Protein AF-A0A7V3HKH3-F1 (afdb_monomer)

Foldseek 3Di:
DPPLVVLLVVLLVVLVVLVVVCVVVVPPLSNLLSLLSNCCSVQELCLLALPPPVNLVVNPPCSVLSNVNNVVHDDPPVQCLQLLSVLVSSVCSVLVVLQVVLVVDPVGRVSVVLVPDPSNVSSSNSNSVSSVVVSVVVVVVVVVVVVVVVVVVVVVVVD

pLDDT: mean 86.34, std 11.04, range [56.5, 98.06]

Secondary structure (DSSP, 8-state):
---HHHHHHHHHHHHHHHHHHHHHTT-HHHHHHHHHHHHTTTS-GGGG-TT-HHHHHHTGGGHHHHHHHHHHSPTT-HHHHSHHHHHHHHHHHHHHHHHHHHTT-TT--HHHHHHH-HHHHHHHHHHHHHHHHHHHHHHHHHHHHHHHHHHHHHHHTT-

Radius of gyration: 18.91 Å; Cα contacts (8 Å, |Δi|>4): 166; chains: 1; bounding box: 49×28×70 Å

Structure (mmCIF, N/CA/C/O backbone):
data_AF-A0A7V3HKH3-F1
#
_entry.id   AF-A0A7V3HKH3-F1
#
loop_
_atom_site.group_PDB
_atom_site.id
_atom_site.type_symbol
_atom_site.label_atom_id
_atom_site.label_alt_id
_atom_site.label_comp_id
_atom_site.label_asym_id
_atom_site.label_entity_id
_atom_site.label_seq_id
_atom_site.pdbx_PDB_ins_code
_atom_site.Cartn_x
_atom_site.Cartn_y
_atom_site.Cartn_z
_atom_site.occupancy
_atom_site.B_iso_or_equiv
_atom_site.auth_seq_id
_atom_site.auth_comp_id
_atom_site.auth_asym_id
_atom_site.auth_atom_id
_atom_site.pdbx_PDB_model_num
ATOM 1 N N . MET A 1 1 ? -12.049 1.513 13.094 1.00 61.59 1 MET A N 1
ATOM 2 C CA . MET A 1 1 ? -10.979 2.110 12.299 1.00 61.59 1 MET A CA 1
ATOM 3 C C . MET A 1 1 ? -10.001 2.759 13.248 1.00 61.59 1 MET A C 1
ATOM 5 O O . MET A 1 1 ? -10.389 3.715 13.935 1.00 61.59 1 MET A O 1
ATOM 9 N N . PRO A 1 2 ? -8.795 2.176 13.403 1.00 63.81 2 PRO A N 1
ATOM 10 C CA . PRO A 1 2 ? -7.681 2.867 14.032 1.00 63.81 2 PRO A CA 1
ATOM 11 C C . PRO A 1 2 ? -7.459 4.191 13.298 1.00 63.81 2 PRO A C 1
ATOM 13 O O . PRO A 1 2 ? -7.842 4.345 12.140 1.00 63.81 2 PRO A O 1
ATOM 16 N N . SER A 1 3 ? -6.900 5.188 13.981 1.00 77.31 3 SER A N 1
ATOM 17 C CA . SER A 1 3 ? -6.585 6.440 13.294 1.00 77.31 3 SER A CA 1
ATOM 18 C C . SER A 1 3 ? -5.522 6.193 12.220 1.00 77.31 3 SER A C 1
ATOM 20 O O . SER A 1 3 ? -4.659 5.331 12.404 1.00 77.31 3 SER A O 1
ATOM 22 N N . GLN A 1 4 ? -5.538 6.992 11.147 1.00 76.19 4 GLN A N 1
ATOM 23 C CA . GLN A 1 4 ? -4.527 6.947 10.081 1.00 76.19 4 GLN A CA 1
ATOM 24 C C . GLN A 1 4 ? -3.101 6.941 10.654 1.00 76.19 4 GLN A C 1
ATOM 26 O O . GLN A 1 4 ? -2.265 6.138 10.268 1.00 76.19 4 GLN A O 1
ATOM 31 N N . LYS A 1 5 ? -2.852 7.743 11.697 1.00 83.62 5 LYS A N 1
ATOM 32 C CA . LYS A 1 5 ? -1.558 7.794 12.394 1.00 83.62 5 LYS A CA 1
ATOM 33 C C . LYS A 1 5 ? -1.122 6.451 12.990 1.00 83.62 5 LYS A C 1
ATOM 35 O O . LYS A 1 5 ? 0.055 6.116 12.928 1.00 83.62 5 LYS A O 1
ATOM 40 N N . VAL A 1 6 ? -2.044 5.700 13.602 1.00 85.62 6 VAL A N 1
ATOM 41 C CA . VAL A 1 6 ? -1.741 4.378 14.184 1.00 85.62 6 VAL A CA 1
ATOM 42 C C . VAL A 1 6 ? -1.467 3.370 13.077 1.00 85.62 6 VAL A C 1
ATOM 44 O O . VAL A 1 6 ? -0.532 2.579 13.184 1.00 85.62 6 VAL A O 1
ATOM 47 N N . HIS A 1 7 ? -2.253 3.430 12.006 1.00 85.06 7 HIS A N 1
ATOM 48 C CA . HIS A 1 7 ? -2.040 2.606 10.830 1.00 85.06 7 HIS A CA 1
ATOM 49 C C . HIS A 1 7 ? -0.663 2.858 10.202 1.00 85.06 7 HIS A C 1
ATOM 51 O O . HIS A 1 7 ? 0.126 1.921 10.063 1.00 85.06 7 HIS A O 1
ATOM 57 N N . ASP A 1 8 ? -0.331 4.114 9.913 1.00 89.00 8 ASP A N 1
ATOM 58 C CA . ASP A 1 8 ? 0.927 4.473 9.264 1.00 89.00 8 ASP A CA 1
ATOM 59 C C . ASP A 1 8 ? 2.126 4.112 10.139 1.00 89.00 8 ASP A C 1
ATOM 61 O O . ASP A 1 8 ? 3.094 3.521 9.661 1.00 89.00 8 ASP A O 1
ATOM 65 N N . ALA A 1 9 ? 2.035 4.373 11.448 1.00 92.81 9 ALA A N 1
ATOM 66 C CA . ALA A 1 9 ? 3.056 3.957 12.401 1.00 92.81 9 ALA A CA 1
ATOM 67 C C . ALA A 1 9 ? 3.250 2.433 12.400 1.00 92.81 9 ALA A C 1
ATOM 69 O O . ALA A 1 9 ? 4.388 1.965 12.416 1.00 92.81 9 ALA A O 1
ATOM 70 N N . SER A 1 10 ? 2.165 1.652 12.344 1.00 91.94 10 SER A N 1
ATOM 71 C CA . SER A 1 10 ? 2.251 0.189 12.294 1.00 91.94 10 SER A CA 1
ATOM 72 C C . SER A 1 10 ? 2.894 -0.318 10.997 1.00 91.94 10 SER A C 1
ATOM 74 O O . SER A 1 10 ? 3.743 -1.208 11.052 1.00 91.94 10 SER A O 1
ATOM 76 N N . CYS A 1 11 ? 2.578 0.301 9.853 1.00 92.88 11 CYS A N 1
ATOM 77 C CA . CYS A 1 11 ? 3.183 -0.017 8.560 1.00 92.88 11 CYS A CA 1
ATOM 78 C C . CYS A 1 11 ? 4.684 0.285 8.556 1.00 92.88 11 CYS A C 1
ATOM 80 O O . CYS A 1 11 ? 5.489 -0.565 8.176 1.00 92.88 11 CYS A O 1
ATOM 82 N N . LEU A 1 12 ? 5.075 1.474 9.027 1.00 96.19 12 LEU A N 1
ATOM 83 C CA . LEU A 1 12 ? 6.475 1.897 9.085 1.00 96.19 12 LEU A CA 1
ATOM 84 C C . LEU A 1 12 ? 7.287 1.075 10.089 1.00 96.19 12 LEU A C 1
ATOM 86 O O . LEU A 1 12 ? 8.432 0.726 9.805 1.00 96.19 12 LEU A O 1
ATOM 90 N N . LEU A 1 13 ? 6.703 0.714 11.234 1.00 96.88 13 LEU A N 1
ATOM 91 C CA . LEU A 1 13 ? 7.352 -0.161 12.209 1.00 96.88 13 LEU A CA 1
ATOM 92 C C . LEU A 1 13 ? 7.589 -1.559 11.622 1.00 96.88 13 LEU A C 1
ATOM 94 O O . LEU A 1 13 ? 8.705 -2.072 11.695 1.00 96.88 13 LEU A O 1
ATOM 98 N N . ALA A 1 14 ? 6.568 -2.157 10.999 1.00 95.88 14 ALA A N 1
ATOM 99 C CA . ALA A 1 14 ? 6.689 -3.459 10.345 1.00 95.88 14 ALA A CA 1
ATOM 100 C C . ALA A 1 14 ? 7.714 -3.431 9.198 1.00 95.88 14 ALA A C 1
ATOM 102 O O . ALA A 1 14 ? 8.545 -4.338 9.082 1.00 95.88 14 ALA A O 1
ATOM 103 N N . ALA A 1 15 ? 7.709 -2.361 8.396 1.00 97.06 15 ALA A N 1
ATOM 104 C CA . ALA A 1 15 ? 8.688 -2.133 7.340 1.00 97.06 15 ALA A CA 1
ATOM 105 C C . ALA A 1 15 ? 10.112 -2.036 7.904 1.00 97.06 15 ALA A C 1
ATOM 107 O O . ALA A 1 15 ? 11.012 -2.702 7.389 1.00 97.06 15 ALA A O 1
ATOM 108 N N . GLY A 1 16 ? 10.313 -1.262 8.975 1.00 97.31 16 GLY A N 1
ATOM 109 C CA . GLY A 1 16 ? 11.604 -1.091 9.641 1.00 97.31 16 GLY A CA 1
ATOM 110 C C . GLY A 1 16 ? 12.156 -2.407 10.184 1.00 97.31 16 GLY A C 1
ATOM 111 O O . GLY A 1 16 ? 13.282 -2.775 9.860 1.00 97.31 16 GLY A O 1
ATOM 112 N N . ILE A 1 17 ? 11.336 -3.171 10.916 1.00 97.56 17 ILE A N 1
ATOM 113 C CA . ILE A 1 17 ? 11.706 -4.505 11.421 1.00 97.56 17 ILE A CA 1
ATOM 114 C C . ILE A 1 17 ? 12.107 -5.424 10.259 1.00 97.56 17 ILE A C 1
ATOM 116 O O . ILE A 1 17 ? 13.162 -6.060 10.297 1.00 97.56 17 ILE A O 1
ATOM 120 N N . THR A 1 18 ? 11.302 -5.461 9.195 1.00 97.31 18 THR A N 1
ATOM 121 C CA . THR A 1 18 ? 11.560 -6.312 8.024 1.00 97.31 18 THR A CA 1
ATOM 122 C C . THR A 1 18 ? 12.847 -5.913 7.297 1.00 97.31 18 THR A C 1
ATOM 124 O O . THR A 1 18 ? 13.626 -6.785 6.906 1.00 97.31 18 THR A O 1
ATOM 127 N N . ALA A 1 19 ? 13.119 -4.612 7.161 1.00 97.12 19 ALA A N 1
ATOM 128 C CA . ALA A 1 19 ? 14.369 -4.108 6.596 1.00 97.12 19 ALA A CA 1
ATOM 129 C C . ALA A 1 19 ? 15.577 -4.501 7.455 1.00 97.12 19 ALA A C 1
ATOM 131 O O . ALA A 1 19 ? 16.572 -4.975 6.910 1.00 97.12 19 ALA A O 1
ATOM 132 N N . SER A 1 20 ? 15.492 -4.370 8.784 1.00 97.31 20 SER A N 1
ATOM 133 C CA . SER A 1 20 ? 16.570 -4.772 9.696 1.00 97.31 20 SER A CA 1
ATOM 134 C C . SER A 1 20 ? 16.895 -6.261 9.579 1.00 97.31 20 SER A C 1
ATOM 136 O O . SER A 1 20 ? 18.065 -6.624 9.471 1.00 97.31 20 SER A O 1
ATOM 138 N N . VAL A 1 21 ? 15.877 -7.126 9.513 1.00 96.44 21 VAL A N 1
ATOM 139 C CA . VAL A 1 21 ? 16.061 -8.564 9.242 1.00 96.44 21 VAL A CA 1
ATOM 140 C C . VAL A 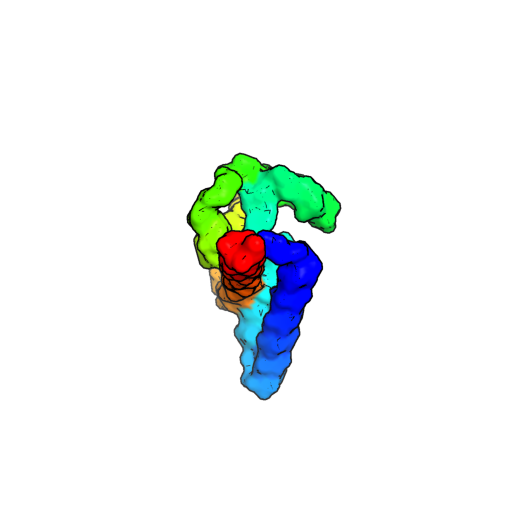1 21 ? 16.709 -8.775 7.866 1.00 96.44 21 VAL A C 1
ATOM 142 O O . VAL A 1 21 ? 17.635 -9.575 7.730 1.00 96.44 21 VAL A O 1
ATOM 145 N N . GLY A 1 22 ? 16.286 -8.018 6.849 1.00 95.56 22 GLY A N 1
ATOM 146 C CA . GLY A 1 22 ? 16.898 -8.008 5.517 1.00 95.56 22 GLY A CA 1
ATOM 147 C C . GLY A 1 22 ? 18.394 -7.700 5.526 1.00 95.56 22 GLY A C 1
ATOM 148 O O . GLY A 1 22 ? 19.153 -8.394 4.848 1.00 95.56 22 GLY A O 1
ATOM 149 N N . VAL A 1 23 ? 18.815 -6.716 6.324 1.00 96.00 23 VAL A N 1
ATOM 150 C CA . VAL A 1 23 ? 20.227 -6.356 6.522 1.00 96.00 23 VAL A CA 1
ATOM 151 C C . VAL A 1 23 ? 20.978 -7.479 7.239 1.00 96.00 23 VAL A C 1
ATOM 153 O O . VAL A 1 23 ? 21.992 -7.941 6.722 1.00 96.00 23 VAL A O 1
ATOM 156 N N . ILE A 1 24 ? 20.465 -7.956 8.380 1.00 96.94 24 ILE A N 1
ATOM 157 C CA . ILE A 1 24 ? 21.124 -8.976 9.219 1.00 96.94 24 ILE A CA 1
ATOM 158 C C . ILE A 1 24 ? 21.403 -10.262 8.430 1.00 96.94 24 ILE A C 1
ATOM 160 O O . ILE A 1 24 ? 22.479 -10.841 8.545 1.00 96.94 24 ILE A O 1
ATOM 164 N N . PHE A 1 25 ? 20.446 -10.703 7.610 1.00 95.88 25 PHE A N 1
ATOM 165 C CA . PHE A 1 25 ? 20.548 -11.960 6.861 1.00 95.88 25 PHE A CA 1
ATOM 166 C C . PHE A 1 25 ? 20.940 -11.782 5.387 1.00 95.88 25 PHE A C 1
ATOM 168 O O . PHE A 1 25 ? 20.907 -12.755 4.627 1.00 95.88 25 PHE A O 1
ATOM 175 N N . TRP A 1 26 ? 21.272 -10.556 4.968 1.00 93.19 26 TRP A N 1
ATOM 176 C CA . TRP A 1 26 ? 21.614 -10.196 3.589 1.00 93.19 26 TRP A CA 1
ATOM 177 C C . TRP A 1 26 ? 20.599 -10.716 2.549 1.00 93.19 26 TRP A C 1
ATOM 179 O O . TRP A 1 26 ? 20.936 -11.346 1.541 1.00 93.19 26 TRP A O 1
ATOM 189 N N . LYS A 1 27 ? 19.304 -10.493 2.808 1.00 94.44 27 LYS A N 1
ATOM 190 C CA . LYS A 1 27 ? 18.203 -10.978 1.959 1.00 94.44 27 LYS A CA 1
ATOM 191 C C . LYS A 1 27 ? 17.575 -9.837 1.167 1.00 94.44 27 LYS A C 1
ATOM 193 O O . LYS A 1 27 ? 16.623 -9.208 1.617 1.00 94.44 27 LYS A O 1
ATOM 198 N N . LEU A 1 28 ? 18.042 -9.654 -0.072 1.00 90.81 28 LEU A N 1
ATOM 199 C CA . LEU A 1 28 ? 17.507 -8.665 -1.021 1.00 90.81 28 LEU A CA 1
ATOM 200 C C . LEU A 1 28 ? 15.963 -8.636 -1.135 1.00 90.81 28 LEU A C 1
ATOM 202 O O . LEU A 1 28 ? 15.402 -7.542 -1.135 1.00 90.81 28 LEU A O 1
ATOM 206 N N . PRO A 1 29 ? 15.243 -9.779 -1.180 1.00 96.50 29 PRO A N 1
ATOM 207 C CA . PRO A 1 29 ? 13.779 -9.772 -1.229 1.00 96.50 29 PRO A CA 1
ATOM 208 C C . PRO A 1 29 ? 13.101 -9.066 -0.049 1.00 96.50 29 PRO A C 1
ATOM 210 O O . PRO A 1 29 ? 12.041 -8.475 -0.235 1.00 96.50 29 PRO A O 1
ATOM 213 N N . LEU A 1 30 ? 13.704 -9.079 1.147 1.00 96.38 30 LEU A N 1
ATOM 214 C CA . LEU A 1 30 ? 13.112 -8.456 2.335 1.00 96.38 30 LEU A CA 1
ATOM 215 C C . LEU A 1 30 ? 13.093 -6.927 2.248 1.0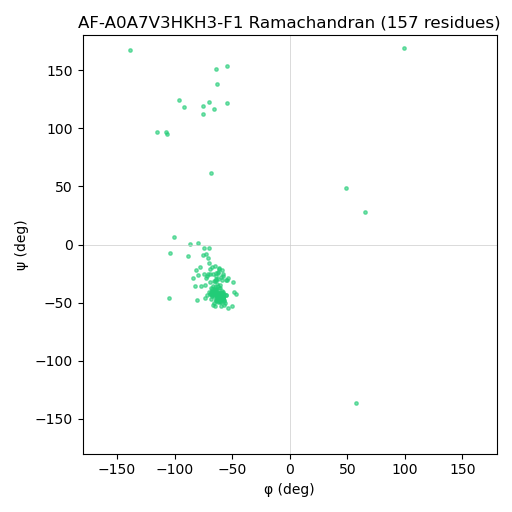0 96.38 30 LEU A C 1
ATOM 217 O O . LEU A 1 30 ? 12.196 -6.310 2.813 1.00 96.38 30 LEU A O 1
ATOM 221 N N . PHE A 1 31 ? 13.993 -6.309 1.480 1.00 96.44 31 PHE A N 1
ATOM 222 C CA . PHE A 1 31 ? 13.904 -4.873 1.198 1.00 96.44 31 PHE A CA 1
ATOM 223 C C . PHE A 1 31 ? 12.707 -4.541 0.308 1.00 96.44 31 PHE A C 1
ATOM 225 O O . PHE A 1 31 ? 12.046 -3.534 0.532 1.00 96.44 31 PHE A O 1
ATOM 232 N N . ALA A 1 32 ? 12.383 -5.402 -0.662 1.00 97.06 32 ALA A N 1
ATOM 233 C CA . ALA A 1 32 ? 11.187 -5.226 -1.479 1.00 97.06 32 ALA A CA 1
ATOM 234 C C . ALA A 1 32 ? 9.911 -5.406 -0.640 1.00 97.06 32 ALA A C 1
ATOM 236 O O . ALA A 1 32 ? 9.014 -4.575 -0.735 1.00 97.06 32 ALA A O 1
ATOM 237 N N . VAL A 1 33 ? 9.861 -6.416 0.240 1.00 98.06 33 VAL A N 1
ATOM 238 C CA . VAL A 1 33 ? 8.753 -6.594 1.202 1.00 98.06 33 VAL A CA 1
ATOM 239 C C . VAL A 1 33 ? 8.623 -5.377 2.124 1.00 98.06 33 VAL A C 1
ATOM 241 O O . VAL A 1 33 ? 7.532 -4.838 2.273 1.00 98.06 33 VAL A O 1
ATOM 244 N N . SER A 1 34 ? 9.728 -4.897 2.696 1.00 97.88 34 SER A N 1
ATOM 245 C CA . SER A 1 34 ? 9.751 -3.695 3.538 1.00 97.88 34 SER A CA 1
ATOM 246 C C . SER A 1 34 ? 9.251 -2.455 2.786 1.00 97.88 34 SER A C 1
ATOM 248 O O . SER A 1 34 ? 8.395 -1.731 3.293 1.00 97.88 34 SER A O 1
ATOM 250 N N . GLY A 1 35 ? 9.700 -2.254 1.543 1.00 97.31 35 GLY A N 1
ATOM 251 C CA . GLY A 1 35 ? 9.205 -1.185 0.676 1.00 97.31 35 GLY A CA 1
ATOM 252 C C . GLY A 1 35 ? 7.701 -1.295 0.425 1.00 97.31 35 GLY A C 1
ATOM 253 O O . GLY A 1 35 ? 6.990 -0.304 0.534 1.00 97.31 35 GLY A O 1
ATOM 254 N N . GLY A 1 36 ? 7.200 -2.506 0.176 1.00 96.81 36 GLY A N 1
ATOM 255 C CA . GLY A 1 36 ? 5.770 -2.789 0.069 1.00 96.81 36 GLY A CA 1
ATOM 256 C C . GLY A 1 36 ? 4.974 -2.406 1.317 1.00 96.81 36 GLY A C 1
ATOM 257 O O . GLY A 1 36 ? 3.945 -1.747 1.211 1.00 96.81 36 GLY A O 1
ATOM 258 N N . MET A 1 37 ? 5.475 -2.762 2.503 1.00 97.31 37 MET A N 1
ATOM 259 C CA . MET A 1 37 ? 4.849 -2.390 3.777 1.00 97.31 37 MET A CA 1
ATOM 260 C C . MET A 1 37 ? 4.827 -0.872 3.979 1.00 97.31 37 MET A C 1
ATOM 262 O O . MET A 1 37 ? 3.807 -0.319 4.376 1.00 97.31 37 MET A O 1
ATOM 266 N N . ALA A 1 38 ? 5.928 -0.182 3.666 1.00 96.38 38 ALA A N 1
ATOM 267 C CA . ALA A 1 38 ? 6.007 1.275 3.753 1.00 96.38 38 ALA A CA 1
ATOM 268 C C . ALA A 1 38 ? 5.043 1.960 2.767 1.00 96.38 38 ALA A C 1
ATOM 270 O O . ALA A 1 38 ? 4.382 2.937 3.124 1.00 96.38 38 ALA A O 1
ATOM 271 N N . MET A 1 39 ? 4.893 1.407 1.558 1.00 93.75 39 MET A N 1
ATOM 272 C CA . MET A 1 39 ? 3.894 1.854 0.579 1.00 93.75 39 MET A CA 1
ATOM 273 C C . MET A 1 39 ? 2.455 1.698 1.083 1.00 93.75 39 MET A C 1
ATOM 275 O O . MET A 1 39 ? 1.579 2.408 0.592 1.00 93.75 39 MET A O 1
ATOM 279 N N . GLY A 1 40 ? 2.219 0.855 2.092 1.00 91.44 40 GLY A N 1
ATOM 280 C CA . GLY A 1 40 ? 0.945 0.761 2.805 1.00 91.44 40 GLY A CA 1
ATOM 281 C C . GLY A 1 40 ? 0.509 2.072 3.460 1.00 91.44 40 GLY A C 1
ATOM 282 O O . GLY A 1 40 ? -0.676 2.286 3.629 1.00 91.44 40 GLY A O 1
ATOM 283 N N . THR A 1 41 ? 1.414 3.012 3.746 1.00 89.06 41 THR A N 1
ATOM 284 C CA . THR A 1 41 ? 1.026 4.362 4.217 1.00 89.06 41 THR A CA 1
ATOM 285 C C . THR A 1 41 ? 0.334 5.201 3.138 1.00 89.06 41 THR A C 1
ATOM 287 O O . THR A 1 41 ? -0.378 6.153 3.441 1.00 89.06 41 THR A O 1
ATOM 290 N N . LEU A 1 42 ? 0.537 4.850 1.864 1.00 87.06 42 LEU A N 1
ATOM 291 C CA . LEU A 1 42 ? -0.042 5.545 0.718 1.00 87.06 42 LEU A CA 1
ATOM 292 C C . LEU A 1 42 ? -1.187 4.755 0.099 1.00 87.06 42 LEU A C 1
ATOM 294 O O . LEU A 1 42 ? -2.218 5.342 -0.200 1.00 87.06 42 LEU A O 1
ATOM 298 N N . ILE A 1 43 ? -1.009 3.448 -0.105 1.00 87.88 43 ILE A N 1
ATOM 299 C CA . IL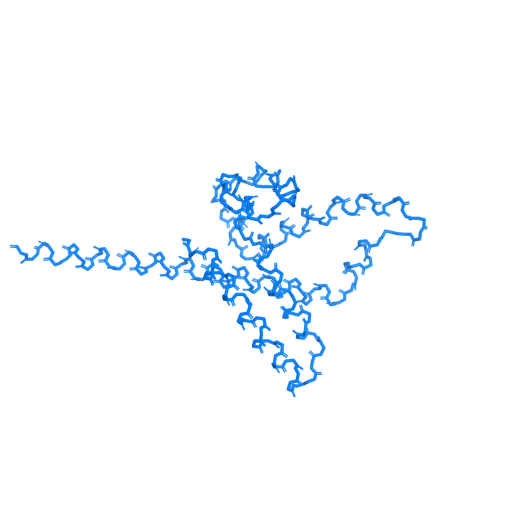E A 1 43 ? -1.978 2.557 -0.748 1.00 87.88 43 ILE A CA 1
ATOM 300 C C . ILE A 1 43 ? -2.580 1.667 0.340 1.00 87.88 43 ILE A C 1
ATOM 302 O O . ILE A 1 43 ? -1.986 0.660 0.706 1.00 87.88 43 ILE A O 1
ATOM 306 N N . HIS A 1 44 ? -3.752 2.031 0.855 1.00 84.31 44 HIS A N 1
ATOM 307 C CA . HIS A 1 44 ? -4.381 1.343 1.988 1.00 84.31 44 HIS A CA 1
ATOM 308 C C . HIS A 1 44 ? -5.891 1.171 1.792 1.00 84.31 44 HIS A C 1
ATOM 310 O O . HIS A 1 44 ? -6.469 1.789 0.889 1.00 84.31 44 HIS A O 1
ATOM 316 N N . PRO A 1 45 ? -6.560 0.343 2.619 1.00 79.56 45 PRO A N 1
ATOM 317 C CA . PRO A 1 45 ? -7.967 -0.003 2.438 1.00 79.56 45 PRO A CA 1
ATOM 318 C C . PRO A 1 45 ? -8.927 1.185 2.510 1.00 79.56 45 PRO A C 1
ATOM 320 O O . PRO A 1 45 ? -10.015 1.117 1.947 1.00 79.56 45 PRO A O 1
ATOM 323 N N . ASP A 1 46 ? -8.534 2.301 3.127 1.00 77.19 46 ASP A N 1
ATOM 324 C CA . ASP A 1 46 ? -9.406 3.478 3.206 1.00 77.19 46 ASP A CA 1
ATOM 325 C C . ASP A 1 46 ? -9.586 4.192 1.853 1.00 77.19 46 ASP A C 1
ATOM 327 O O . ASP A 1 46 ? -10.502 5.001 1.707 1.00 77.19 46 ASP A O 1
ATOM 331 N N . TRP A 1 47 ? -8.782 3.856 0.833 1.00 74.25 47 TRP A N 1
ATOM 332 C CA . TRP A 1 47 ? -9.046 4.252 -0.559 1.00 74.25 47 TRP A CA 1
ATOM 333 C C . TRP A 1 47 ? -10.379 3.718 -1.080 1.00 74.25 47 TRP A C 1
ATOM 335 O O . TRP A 1 47 ? -10.991 4.339 -1.949 1.00 74.25 47 TRP A O 1
ATOM 345 N N . ASP A 1 48 ? -10.838 2.584 -0.548 1.00 73.25 48 ASP A N 1
ATOM 346 C CA . ASP A 1 48 ? -12.097 1.952 -0.938 1.00 73.25 48 ASP A CA 1
ATOM 347 C C . ASP A 1 48 ? -13.318 2.770 -0.460 1.00 73.25 48 ASP A C 1
ATOM 349 O O . ASP A 1 48 ? -14.461 2.401 -0.726 1.00 73.25 48 ASP A O 1
ATOM 353 N N . TYR A 1 49 ? -13.107 3.877 0.266 1.00 72.31 49 TYR A N 1
ATOM 354 C CA . TYR A 1 49 ? -14.166 4.723 0.800 1.00 72.31 49 TYR A CA 1
ATOM 355 C C . TYR A 1 49 ? -14.144 6.132 0.187 1.00 72.31 49 TYR A C 1
ATOM 357 O O . TYR A 1 49 ? -13.453 7.030 0.663 1.00 72.31 49 TYR A O 1
ATOM 365 N N . ALA A 1 50 ? -14.971 6.372 -0.841 1.00 60.38 50 ALA A N 1
ATOM 366 C CA . ALA A 1 50 ? -15.092 7.693 -1.483 1.00 60.38 50 ALA A CA 1
ATOM 367 C C . ALA A 1 50 ? -15.491 8.837 -0.534 1.00 60.38 50 ALA A C 1
ATOM 369 O O . ALA A 1 50 ? -15.165 10.000 -0.790 1.00 60.38 50 ALA A O 1
ATOM 370 N N . GLU A 1 51 ? -16.205 8.533 0.551 1.00 60.59 51 GLU A N 1
ATOM 371 C CA . GLU A 1 51 ? -16.640 9.523 1.539 1.00 60.59 51 GLU A CA 1
ATOM 372 C C . GLU A 1 51 ? -15.589 9.797 2.627 1.00 60.59 51 GLU A C 1
ATOM 374 O O . GLU A 1 51 ? -15.816 10.656 3.485 1.00 60.59 51 GLU A O 1
ATOM 379 N N . ALA A 1 52 ? -14.419 9.143 2.573 1.00 62.69 52 ALA A N 1
ATOM 380 C CA . ALA A 1 52 ? -13.263 9.404 3.431 1.00 62.69 52 ALA A CA 1
ATOM 381 C C . ALA A 1 52 ? -12.635 10.776 3.118 1.00 62.69 52 ALA A C 1
ATOM 383 O O . ALA A 1 52 ? -11.478 10.875 2.709 1.00 62.69 52 ALA A O 1
ATOM 384 N N . ARG A 1 53 ? -13.387 11.870 3.296 1.00 57.84 53 ARG A N 1
ATOM 385 C CA . ARG A 1 53 ? -12.928 13.236 2.989 1.00 57.84 53 ARG A CA 1
ATOM 386 C C . ARG A 1 53 ? -11.617 13.582 3.698 1.00 57.84 53 ARG A C 1
ATOM 388 O O . ARG A 1 53 ? -10.847 14.351 3.142 1.00 57.84 53 ARG A O 1
ATOM 395 N N . GLY A 1 54 ? -11.368 13.007 4.880 1.00 62.25 54 GLY A N 1
ATOM 396 C CA . GLY A 1 54 ? -10.100 13.141 5.605 1.00 62.25 54 GLY A CA 1
ATOM 397 C C . GLY A 1 54 ? -8.924 12.498 4.863 1.00 62.25 54 GLY A C 1
ATOM 398 O O . GLY A 1 54 ? -7.961 13.185 4.551 1.00 62.25 54 GLY A O 1
ATOM 399 N N . VAL A 1 55 ? -9.051 11.224 4.479 1.00 64.81 55 VAL A N 1
ATOM 400 C CA . VAL A 1 55 ? -8.008 10.472 3.751 1.00 64.81 55 VAL A CA 1
ATOM 401 C C . VAL A 1 55 ? -7.717 11.112 2.391 1.00 64.81 55 VAL A C 1
ATOM 403 O O . VAL A 1 55 ? -6.569 11.368 2.041 1.00 64.81 55 VAL A O 1
ATOM 406 N N . LEU A 1 56 ? -8.760 11.472 1.636 1.00 68.38 56 LEU A N 1
ATOM 407 C CA . LEU A 1 56 ? -8.592 12.146 0.345 1.00 68.38 56 LEU A CA 1
ATOM 408 C C . LEU A 1 56 ? -7.995 13.558 0.476 1.00 68.38 56 LEU A C 1
ATOM 410 O O . LEU A 1 56 ? -7.406 14.050 -0.484 1.00 68.38 56 LEU A O 1
ATOM 414 N N . ALA A 1 57 ? -8.150 14.240 1.615 1.00 69.31 57 ALA A N 1
ATOM 415 C CA . ALA A 1 57 ? -7.554 15.559 1.822 1.00 69.31 57 ALA A CA 1
ATOM 416 C C . ALA A 1 57 ? -6.036 15.481 2.047 1.00 69.31 57 ALA A C 1
ATOM 418 O O . ALA A 1 57 ? -5.313 16.350 1.559 1.00 69.31 57 ALA A O 1
ATOM 419 N N . GLU A 1 58 ? -5.559 14.431 2.717 1.00 74.25 58 GLU A N 1
ATOM 420 C CA . GLU A 1 58 ? -4.140 14.222 3.039 1.00 74.25 58 GLU A CA 1
ATOM 421 C C . GLU A 1 58 ? -3.306 13.790 1.818 1.00 74.25 58 GLU A C 1
ATOM 423 O O . GLU A 1 58 ? -2.121 14.104 1.734 1.00 74.25 58 GLU A O 1
ATOM 428 N N . LEU A 1 59 ? -3.930 13.171 0.808 1.00 73.31 59 LEU A N 1
ATOM 429 C CA . LEU A 1 59 ? -3.266 12.716 -0.426 1.00 73.31 59 LEU A CA 1
ATOM 430 C C . LEU A 1 59 ? -2.893 13.841 -1.416 1.00 73.31 59 LEU A C 1
ATOM 432 O O . LEU A 1 59 ? -2.320 13.575 -2.477 1.00 73.31 59 LEU A O 1
ATOM 436 N N . GLY A 1 60 ? -3.236 15.103 -1.135 1.00 80.25 60 GLY A N 1
ATOM 437 C CA . GLY A 1 60 ? -2.925 16.218 -2.036 1.00 80.25 60 GLY A CA 1
ATOM 438 C C . GLY A 1 60 ? -3.515 16.011 -3.447 1.00 80.25 60 GLY A C 1
ATOM 439 O O . GLY A 1 60 ? -4.673 15.609 -3.567 1.00 80.25 60 GLY A O 1
ATOM 440 N N . PRO A 1 61 ? -2.777 16.277 -4.542 1.00 82.25 61 PRO A N 1
ATOM 441 C CA . PRO A 1 61 ? -3.264 16.056 -5.910 1.00 82.25 61 PRO A CA 1
ATOM 442 C C . PRO A 1 61 ? -3.553 14.587 -6.263 1.00 82.25 61 PRO A C 1
ATOM 444 O O . PRO A 1 61 ? -4.388 14.323 -7.130 1.00 82.25 61 PRO A O 1
ATOM 447 N N . ILE A 1 62 ? -2.920 13.622 -5.582 1.00 78.56 62 ILE A N 1
ATOM 448 C CA . ILE A 1 62 ? -3.090 12.179 -5.850 1.00 78.56 62 ILE A CA 1
ATOM 449 C C . ILE A 1 62 ? -4.540 11.742 -5.604 1.00 78.56 62 ILE A C 1
ATOM 451 O O . ILE A 1 62 ? -5.038 10.820 -6.252 1.00 78.56 62 ILE A O 1
ATOM 455 N N . LYS A 1 63 ? -5.277 12.470 -4.757 1.00 81.00 63 LYS A N 1
ATOM 456 C CA . LYS A 1 63 ? -6.695 12.219 -4.478 1.00 81.00 63 LYS A CA 1
ATOM 457 C C . LYS A 1 63 ? -7.574 12.160 -5.727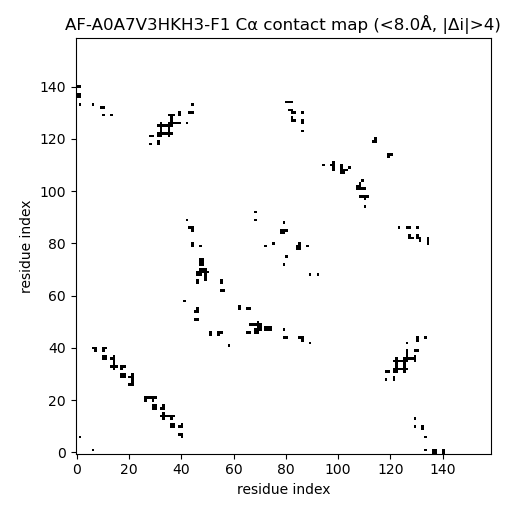 1.00 81.00 63 LYS A C 1
ATOM 459 O O . LYS A 1 63 ? -8.585 11.470 -5.706 1.00 81.00 63 LYS A O 1
ATOM 464 N N . TYR A 1 64 ? -7.224 12.861 -6.809 1.00 82.75 64 TYR A N 1
ATOM 465 C CA . TYR A 1 64 ? -8.011 12.827 -8.048 1.00 82.75 64 TYR A CA 1
ATOM 466 C C . TYR A 1 64 ? -7.870 11.502 -8.795 1.00 82.75 64 TYR A C 1
ATOM 468 O O . TYR A 1 64 ? -8.806 11.095 -9.475 1.00 82.75 64 TYR A O 1
ATOM 476 N N . LEU A 1 65 ? -6.740 10.812 -8.625 1.00 80.25 65 LEU A N 1
ATOM 477 C CA . LEU A 1 65 ? -6.563 9.453 -9.122 1.00 80.25 65 LEU A CA 1
ATOM 478 C C . LEU A 1 65 ? -7.278 8.447 -8.226 1.00 80.25 65 LEU A C 1
ATOM 480 O O . LEU A 1 65 ? -7.838 7.492 -8.735 1.00 80.25 65 LEU A O 1
ATOM 484 N N . VAL A 1 66 ? -7.308 8.660 -6.911 1.00 81.62 66 VAL A N 1
ATOM 485 C CA . VAL A 1 66 ? -7.889 7.702 -5.951 1.00 81.62 66 VAL A CA 1
ATOM 486 C C . VAL A 1 66 ? -9.411 7.818 -5.842 1.00 81.62 66 VAL A C 1
ATOM 488 O O . VAL A 1 66 ? -10.108 6.818 -5.702 1.00 81.62 66 VAL A O 1
ATOM 491 N N . LYS A 1 67 ? -9.966 9.028 -5.940 1.00 83.00 67 LYS A N 1
ATOM 492 C CA . LYS A 1 67 ? -11.402 9.276 -5.750 1.00 83.00 67 LYS A CA 1
ATOM 493 C C . LYS A 1 67 ? -12.309 8.431 -6.664 1.00 83.00 67 LYS A C 1
ATOM 495 O O . LYS A 1 67 ? -13.301 7.923 -6.147 1.00 83.00 67 LYS A O 1
ATOM 500 N N . PRO A 1 68 ? -12.028 8.248 -7.971 1.00 85.38 68 PRO A N 1
ATOM 501 C CA . PRO A 1 68 ? -12.857 7.393 -8.819 1.00 85.38 68 PRO A CA 1
ATOM 502 C C . PRO A 1 68 ? -12.875 5.938 -8.345 1.00 85.38 68 PRO A C 1
ATOM 504 O O . PRO A 1 68 ? -13.929 5.316 -8.359 1.00 85.38 68 PRO A O 1
ATOM 507 N N . TYR A 1 69 ? -11.752 5.415 -7.851 1.00 83.25 69 TYR A N 1
ATOM 508 C CA . TYR A 1 69 ? -11.683 4.059 -7.306 1.00 83.25 69 TYR A CA 1
ATOM 509 C C . TYR A 1 69 ? -12.629 3.858 -6.117 1.00 83.25 69 TYR A C 1
ATOM 511 O O . TYR A 1 69 ? -13.448 2.942 -6.140 1.00 83.25 69 TYR A O 1
ATOM 519 N N . GLY A 1 70 ? -12.605 4.764 -5.136 1.00 79.12 70 GLY A N 1
ATOM 520 C CA . GLY A 1 70 ? -13.515 4.697 -3.987 1.00 79.12 70 GLY A CA 1
ATOM 521 C C . GLY A 1 70 ? -14.997 4.887 -4.343 1.00 79.12 70 GLY A C 1
ATOM 522 O O . GLY A 1 70 ? -15.857 4.554 -3.535 1.00 79.12 70 GLY A O 1
ATOM 523 N N . LEU A 1 71 ? -15.313 5.447 -5.522 1.00 81.38 71 LEU A N 1
ATOM 524 C CA . LEU A 1 71 ? -16.688 5.555 -6.038 1.00 81.38 71 LEU A CA 1
ATOM 525 C C . LEU A 1 71 ? -17.142 4.271 -6.748 1.00 81.38 71 LEU A C 1
ATOM 527 O O . LEU A 1 71 ? -18.336 3.989 -6.789 1.00 81.38 71 LEU A O 1
ATOM 531 N N . LEU A 1 72 ? -16.202 3.518 -7.326 1.00 79.56 72 LEU A N 1
ATOM 532 C CA . LEU A 1 72 ? -16.469 2.260 -8.026 1.00 79.56 72 LEU A CA 1
ATOM 533 C C . LEU A 1 72 ? -16.641 1.080 -7.062 1.00 79.56 72 LEU A C 1
ATOM 535 O O . LEU A 1 72 ? -17.320 0.112 -7.404 1.00 79.56 72 LEU A O 1
ATOM 539 N N . ILE A 1 73 ? -16.040 1.145 -5.871 1.00 72.50 73 ILE A N 1
ATOM 540 C CA . ILE A 1 73 ? -16.134 0.087 -4.861 1.00 72.50 73 ILE A CA 1
ATOM 541 C C . ILE A 1 73 ? -17.237 0.411 -3.840 1.00 72.50 73 ILE A C 1
ATOM 543 O O . ILE A 1 73 ? -17.193 1.462 -3.204 1.00 72.50 73 ILE A O 1
ATOM 547 N N . PRO A 1 74 ? -18.226 -0.484 -3.633 1.00 63.16 74 PRO A N 1
ATOM 548 C CA . PRO A 1 74 ? -19.280 -0.266 -2.648 1.00 63.16 74 PRO A CA 1
ATOM 549 C C . PRO A 1 74 ? -18.730 -0.192 -1.221 1.00 63.16 74 PRO A C 1
ATOM 551 O O . PRO A 1 74 ? -17.919 -1.026 -0.807 1.00 63.16 74 PRO A O 1
ATOM 554 N N . HIS A 1 75 ? -19.245 0.754 -0.431 1.00 59.41 75 HIS A N 1
ATOM 555 C CA . HIS A 1 75 ? -18.889 0.901 0.978 1.00 59.41 75 HIS A CA 1
ATOM 556 C C . HIS A 1 75 ? -19.112 -0.417 1.741 1.00 59.41 75 HIS A C 1
ATOM 558 O O . HIS A 1 75 ? -20.228 -0.931 1.798 1.00 59.41 75 HIS A O 1
ATOM 564 N N . ARG A 1 76 ? -18.044 -0.942 2.360 1.00 57.50 76 ARG A N 1
ATOM 565 C CA . ARG A 1 76 ? -18.041 -2.175 3.175 1.00 57.50 76 ARG A CA 1
ATOM 566 C C . ARG A 1 76 ? -18.343 -3.463 2.412 1.00 57.50 76 ARG A C 1
ATOM 568 O O . ARG A 1 76 ? -18.826 -4.427 3.013 1.00 57.50 76 ARG A O 1
ATOM 575 N N . HIS A 1 77 ? -18.034 -3.531 1.119 1.00 63.53 77 HIS A N 1
ATOM 576 C CA . HIS A 1 77 ? -18.007 -4.833 0.470 1.00 63.53 77 HIS A CA 1
ATOM 577 C C . HIS A 1 77 ? -16.872 -5.668 1.083 1.00 63.53 77 HIS A C 1
ATOM 579 O O . HIS A 1 77 ? -15.699 -5.319 0.987 1.00 63.53 77 HIS A O 1
ATOM 585 N N . TRP A 1 78 ? -17.220 -6.778 1.732 1.00 64.06 78 TRP A N 1
ATOM 586 C CA . TRP A 1 78 ? -16.282 -7.678 2.416 1.00 64.06 78 TRP A CA 1
ATOM 587 C C . TRP A 1 78 ? -15.079 -8.071 1.543 1.00 64.06 78 TRP A C 1
ATOM 589 O O . TRP A 1 78 ? -13.973 -8.219 2.049 1.00 64.06 78 TRP A O 1
ATOM 599 N N . LEU A 1 79 ? -15.282 -8.161 0.225 1.00 59.97 79 LEU A N 1
ATOM 600 C CA . LEU A 1 79 ? -14.248 -8.489 -0.756 1.00 59.97 79 LEU A CA 1
ATOM 601 C C . LEU A 1 79 ? -13.142 -7.422 -0.876 1.00 59.97 79 LEU A C 1
ATOM 603 O O . LEU A 1 79 ? -12.005 -7.784 -1.146 1.00 59.97 79 LEU A O 1
ATOM 607 N N . SER A 1 80 ? -13.441 -6.134 -0.665 1.00 56.50 80 SER A N 1
ATOM 608 C CA . SER A 1 80 ? -12.430 -5.060 -0.717 1.00 56.50 80 SER A CA 1
ATOM 609 C C . SER A 1 80 ? -11.637 -4.947 0.594 1.00 56.50 80 SER A C 1
ATOM 611 O O . SER A 1 80 ? -10.495 -4.493 0.614 1.00 56.50 80 SER A O 1
ATOM 613 N N . HIS A 1 81 ? -12.218 -5.451 1.687 1.00 64.25 81 HIS A N 1
ATOM 614 C CA . HIS A 1 81 ? -11.603 -5.487 3.012 1.00 64.25 81 HIS A CA 1
ATOM 615 C C . HIS A 1 81 ? -10.764 -6.746 3.278 1.00 64.25 81 HIS A C 1
ATOM 617 O O . HIS A 1 81 ? -10.041 -6.797 4.271 1.00 64.25 81 HIS A O 1
ATOM 623 N N . LEU A 1 82 ? -10.835 -7.758 2.406 1.00 77.69 82 LEU A N 1
ATOM 624 C CA . LEU A 1 82 ? -9.915 -8.891 2.457 1.00 77.69 82 LEU A CA 1
ATOM 625 C C . LEU A 1 82 ? -8.521 -8.408 2.039 1.00 77.69 82 LEU A C 1
ATOM 627 O O . LEU A 1 82 ? -8.398 -7.931 0.910 1.00 77.69 82 LEU A O 1
ATOM 631 N N . PRO A 1 83 ? -7.476 -8.568 2.876 1.00 76.00 83 PRO A N 1
ATOM 632 C CA . PRO A 1 83 ? -6.173 -7.955 2.638 1.00 76.00 83 PRO A CA 1
ATOM 633 C C . PRO A 1 83 ? -5.647 -8.210 1.229 1.00 76.00 83 PRO A C 1
ATOM 635 O O . PRO A 1 83 ? -5.425 -7.272 0.484 1.00 76.00 83 PRO A O 1
ATOM 638 N N . VAL A 1 84 ? -5.590 -9.471 0.798 1.00 85.44 84 VAL A N 1
ATOM 639 C CA . VAL A 1 84 ? -5.050 -9.825 -0.523 1.00 85.44 84 VAL A CA 1
ATOM 640 C C . VAL A 1 84 ? -5.943 -9.339 -1.669 1.00 85.44 84 VAL A C 1
ATOM 642 O O . VAL A 1 84 ? -5.443 -8.759 -2.626 1.00 85.44 84 VAL A O 1
ATOM 645 N N . VAL A 1 85 ? -7.260 -9.556 -1.596 1.00 86.00 85 VAL A N 1
ATOM 646 C CA . VAL A 1 85 ? -8.181 -9.212 -2.699 1.00 86.00 85 VAL A CA 1
ATOM 647 C C . VAL A 1 85 ? -8.285 -7.692 -2.861 1.00 8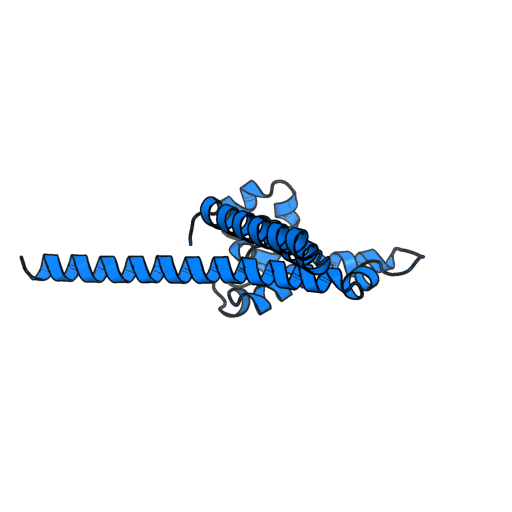6.00 85 VAL A C 1
ATOM 649 O O . VAL A 1 85 ? -8.206 -7.185 -3.979 1.00 86.00 85 VAL A O 1
ATOM 652 N N . GLY A 1 86 ? -8.381 -6.961 -1.750 1.00 85.12 86 GLY A N 1
ATOM 653 C CA . GLY A 1 86 ? -8.333 -5.504 -1.730 1.00 85.12 86 GLY A CA 1
ATOM 654 C C . GLY A 1 86 ? -7.015 -4.968 -2.289 1.00 85.12 86 GLY A C 1
ATOM 655 O O . GLY A 1 86 ? -7.043 -4.087 -3.151 1.00 85.12 86 GLY A O 1
ATOM 656 N N . THR A 1 87 ? -5.865 -5.536 -1.885 1.00 90.81 87 THR A N 1
ATOM 657 C CA . THR A 1 87 ? -4.565 -5.142 -2.455 1.00 90.81 87 THR A CA 1
ATOM 658 C C . THR A 1 87 ? -4.546 -5.360 -3.972 1.00 90.81 87 THR A C 1
ATOM 660 O O . THR A 1 87 ? -4.115 -4.470 -4.703 1.00 90.81 87 THR A O 1
ATOM 663 N N . ILE A 1 88 ? -5.038 -6.507 -4.469 1.00 91.81 88 ILE A N 1
ATOM 664 C CA . ILE A 1 88 ? -5.128 -6.783 -5.916 1.00 91.81 88 ILE A CA 1
ATOM 665 C C . ILE A 1 88 ? -5.955 -5.699 -6.610 1.00 91.81 88 ILE A C 1
ATOM 667 O O . ILE A 1 88 ? -5.502 -5.148 -7.610 1.00 91.81 88 ILE A O 1
ATOM 671 N N . GLY A 1 89 ? -7.130 -5.361 -6.074 1.00 89.00 89 GLY A N 1
ATOM 672 C CA . GLY A 1 89 ? -8.000 -4.321 -6.626 1.00 89.00 89 GLY A CA 1
ATOM 673 C C . GLY A 1 89 ? -7.301 -2.965 -6.747 1.00 89.00 89 GLY A C 1
ATOM 674 O O . GLY A 1 89 ? -7.279 -2.384 -7.834 1.00 89.00 89 GLY A O 1
ATOM 675 N N . ARG A 1 90 ? -6.659 -2.493 -5.668 1.00 89.69 90 ARG A N 1
ATOM 676 C CA . ARG A 1 90 ? -5.910 -1.221 -5.653 1.00 89.69 90 ARG A CA 1
ATOM 677 C C . ARG A 1 90 ? -4.740 -1.229 -6.633 1.00 89.69 90 ARG A C 1
ATOM 679 O O . ARG A 1 90 ? -4.559 -0.278 -7.391 1.00 89.69 90 ARG A O 1
ATOM 686 N N . VAL A 1 91 ? -3.961 -2.309 -6.656 1.00 92.31 91 VAL A N 1
ATOM 687 C CA . VAL A 1 91 ? -2.804 -2.433 -7.553 1.00 92.31 91 VAL A CA 1
ATOM 688 C C . VAL A 1 91 ? -3.248 -2.479 -9.012 1.00 92.31 91 VAL A C 1
ATOM 690 O O . VAL A 1 91 ? -2.677 -1.764 -9.830 1.00 92.31 91 VAL A O 1
ATOM 693 N N . LEU A 1 92 ? -4.288 -3.247 -9.347 1.00 91.62 92 LEU A N 1
ATOM 694 C CA . LEU A 1 92 ? -4.850 -3.273 -10.700 1.00 91.62 92 LEU A CA 1
ATOM 695 C C . LEU A 1 92 ? -5.388 -1.905 -11.110 1.00 91.62 92 LEU A C 1
ATOM 697 O O . LEU A 1 92 ? -5.138 -1.474 -12.232 1.00 91.62 92 LEU A O 1
ATOM 701 N N . TYR A 1 93 ? -6.065 -1.199 -10.205 1.00 90.44 93 TYR A N 1
ATOM 702 C CA . TYR A 1 93 ? -6.576 0.138 -10.477 1.00 90.44 93 TYR A CA 1
ATOM 703 C C . TYR A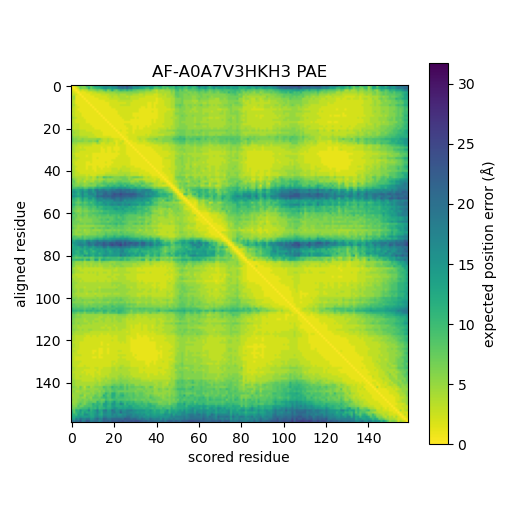 1 93 ? -5.460 1.134 -10.829 1.00 90.44 93 TYR A C 1
ATOM 705 O O . TYR A 1 93 ? -5.608 1.902 -11.777 1.00 90.44 93 TYR A O 1
ATOM 713 N N . ILE A 1 94 ? -4.322 1.095 -10.127 1.00 89.88 94 ILE A N 1
ATOM 714 C CA . ILE A 1 94 ? -3.159 1.946 -10.439 1.00 89.88 94 ILE A CA 1
ATOM 715 C C . ILE A 1 94 ? -2.463 1.477 -11.726 1.00 89.88 94 ILE A C 1
ATOM 717 O O . ILE A 1 94 ? -2.073 2.289 -12.564 1.00 89.88 94 ILE A O 1
ATOM 721 N N . MET A 1 95 ? -2.285 0.165 -11.890 1.00 91.38 95 MET A N 1
ATOM 722 C CA . MET A 1 95 ? -1.544 -0.410 -13.014 1.00 91.38 95 MET A CA 1
ATOM 723 C C . MET A 1 95 ? -2.303 -0.318 -14.335 1.00 91.38 95 MET A C 1
ATOM 725 O O . MET A 1 95 ? -1.665 -0.238 -15.379 1.00 91.38 95 MET A O 1
ATOM 729 N N . PHE A 1 96 ? -3.636 -0.317 -14.330 1.00 92.25 96 PHE A N 1
ATOM 730 C CA . PHE A 1 96 ? -4.426 -0.372 -15.558 1.00 92.25 96 PHE A CA 1
ATOM 731 C C . PHE A 1 96 ? -4.258 0.878 -16.444 1.00 92.25 96 PHE A C 1
ATOM 733 O O . PHE A 1 96 ? -3.895 0.714 -17.610 1.00 92.25 96 PHE A O 1
ATOM 740 N N . PRO A 1 97 ? -4.393 2.124 -15.945 1.00 90.62 97 PRO A N 1
ATOM 741 C CA . PRO A 1 97 ? -4.087 3.311 -16.744 1.00 90.62 97 PRO A CA 1
ATOM 742 C C . PRO A 1 97 ? -2.638 3.328 -17.246 1.00 90.62 97 PRO A C 1
ATOM 744 O O . PRO A 1 97 ? -2.393 3.673 -18.400 1.00 90.62 97 PRO A O 1
ATOM 747 N N . LEU A 1 98 ? -1.679 2.904 -16.414 1.00 91.31 98 LEU A N 1
ATOM 748 C CA . LEU A 1 98 ? -0.264 2.823 -16.798 1.00 91.31 98 LEU A CA 1
ATOM 749 C C . LEU A 1 98 ? -0.023 1.766 -17.879 1.00 91.31 98 LEU A C 1
ATOM 751 O O . LEU A 1 98 ? 0.795 1.962 -18.772 1.00 91.31 98 LEU A O 1
ATOM 755 N N . PHE A 1 99 ? -0.749 0.653 -17.830 1.00 93.75 99 PHE A N 1
ATOM 756 C CA . PHE A 1 99 ? -0.737 -0.365 -18.867 1.00 93.75 99 PHE A CA 1
ATOM 757 C C . PHE A 1 99 ? -1.269 0.190 -20.190 1.00 93.75 99 PHE A C 1
ATOM 759 O O . PHE A 1 99 ? -0.616 0.003 -21.212 1.00 93.75 99 PHE A O 1
ATOM 766 N N . ILE A 1 100 ? -2.384 0.926 -20.187 1.00 94.75 100 ILE A N 1
ATOM 767 C CA . ILE A 1 100 ? -2.917 1.557 -21.405 1.00 94.75 100 ILE A CA 1
ATOM 768 C C . ILE A 1 100 ? -1.933 2.592 -21.972 1.00 94.75 100 ILE A C 1
ATOM 770 O O . ILE A 1 100 ? -1.601 2.540 -23.155 1.00 94.75 100 ILE A O 1
ATOM 774 N N . LEU A 1 101 ? -1.400 3.484 -21.130 1.00 92.94 101 LEU A N 1
ATOM 775 C CA . LEU A 1 101 ? -0.392 4.472 -21.539 1.00 92.94 101 LEU A CA 1
ATOM 776 C C . LEU A 1 101 ? 0.903 3.817 -22.037 1.00 92.94 101 LEU A C 1
ATOM 778 O O . LEU A 1 101 ? 1.580 4.355 -22.909 1.00 92.94 101 LEU A O 1
ATOM 782 N N . GLY A 1 102 ? 1.230 2.634 -21.520 1.00 93.81 102 GLY A N 1
ATOM 783 C CA . GLY A 1 102 ? 2.403 1.859 -21.900 1.00 93.81 102 GLY A CA 1
ATOM 784 C C . GLY A 1 102 ? 2.468 1.499 -23.387 1.00 93.81 102 GLY A C 1
ATOM 785 O O . GLY A 1 102 ? 3.564 1.328 -23.914 1.00 93.81 102 GLY A O 1
ATOM 786 N N . PHE A 1 103 ? 1.332 1.434 -24.091 1.00 94.12 103 PHE A N 1
ATOM 787 C CA . PHE A 1 103 ? 1.308 1.195 -25.540 1.00 94.12 103 PHE A CA 1
ATOM 788 C C . PHE A 1 103 ? 1.840 2.369 -26.369 1.00 94.12 103 PHE A C 1
ATOM 790 O O . PHE A 1 103 ? 2.187 2.178 -27.530 1.00 94.12 103 PHE A O 1
ATOM 797 N N . ALA A 1 104 ? 1.952 3.565 -25.786 1.00 95.00 104 ALA A N 1
ATOM 798 C CA . ALA A 1 104 ? 2.555 4.714 -26.453 1.00 95.00 104 ALA A CA 1
ATOM 799 C C . ALA A 1 104 ? 4.094 4.630 -26.530 1.00 95.00 104 ALA A C 1
ATOM 801 O O . ALA A 1 104 ? 4.712 5.450 -27.206 1.00 95.00 104 ALA A O 1
ATOM 802 N N . PHE A 1 105 ? 4.726 3.667 -25.846 1.00 93.50 105 PHE A N 1
ATOM 803 C CA . PHE A 1 105 ? 6.181 3.532 -25.799 1.00 93.50 105 PHE A CA 1
ATOM 804 C C . PHE A 1 105 ? 6.693 2.590 -26.903 1.00 93.50 105 PHE A C 1
ATOM 806 O O . PHE A 1 105 ? 6.389 1.395 -26.875 1.00 93.50 105 PHE A O 1
ATOM 813 N N . PRO A 1 106 ? 7.539 3.072 -27.838 1.00 90.94 106 PRO A N 1
ATOM 814 C CA . PRO A 1 106 ? 8.071 2.249 -28.932 1.00 90.94 106 PRO A CA 1
ATOM 815 C C . PRO A 1 106 ? 8.939 1.070 -28.471 1.00 90.94 106 PRO A C 1
ATOM 817 O O . PRO A 1 106 ? 9.075 0.080 -29.183 1.00 90.94 106 PRO A O 1
ATOM 820 N N . SER A 1 107 ? 9.527 1.162 -27.276 1.00 92.06 107 SER A N 1
ATOM 821 C CA . SER A 1 107 ? 10.356 0.118 -26.659 1.00 92.06 107 SER A CA 1
ATOM 822 C C . SER A 1 107 ? 9.549 -1.016 -26.009 1.00 92.06 107 SER A C 1
ATOM 824 O O . SER A 1 107 ? 10.138 -1.938 -25.441 1.00 92.06 107 SER A O 1
ATOM 826 N N . GLY A 1 108 ? 8.217 -0.966 -26.093 1.00 91.75 108 GLY A N 1
ATOM 827 C CA . GLY A 1 108 ? 7.305 -1.911 -25.461 1.00 91.75 108 GLY A CA 1
ATOM 828 C C . GLY A 1 108 ? 6.715 -1.386 -24.152 1.00 91.75 108 GLY A C 1
ATOM 829 O O . GLY A 1 108 ? 7.140 -0.374 -23.600 1.00 91.75 108 GLY A O 1
ATOM 830 N N . ASN A 1 109 ? 5.704 -2.096 -23.650 1.00 95.81 109 ASN A N 1
ATOM 831 C CA . ASN A 1 109 ? 4.919 -1.654 -22.502 1.00 95.81 109 ASN A CA 1
ATOM 832 C C . ASN A 1 109 ? 5.702 -1.832 -21.177 1.00 95.81 109 ASN A C 1
ATOM 834 O O . ASN A 1 109 ? 5.921 -2.974 -20.754 1.00 95.81 109 ASN A O 1
ATOM 838 N N . PRO A 1 110 ? 6.096 -0.747 -20.479 1.00 93.06 110 PRO A N 1
ATOM 839 C CA . PRO A 1 110 ? 6.917 -0.829 -19.268 1.00 93.06 110 PRO A CA 1
ATOM 840 C C . PRO A 1 110 ? 6.210 -1.542 -18.108 1.00 93.06 110 PRO A C 1
ATOM 842 O O . PRO A 1 110 ? 6.868 -2.185 -17.286 1.00 93.06 110 PRO A O 1
ATOM 845 N N . THR A 1 111 ? 4.876 -1.507 -18.065 1.00 94.31 111 THR A N 1
ATOM 846 C CA . THR A 1 111 ? 4.072 -2.176 -17.034 1.00 94.31 111 THR A CA 1
ATOM 847 C C . THR A 1 111 ? 4.257 -3.694 -17.079 1.00 94.31 111 THR A C 1
ATOM 849 O O . THR A 1 111 ? 4.330 -4.338 -16.035 1.00 94.31 111 THR A O 1
ATOM 852 N N . LEU A 1 112 ? 4.455 -4.280 -18.267 1.00 93.81 112 LEU A N 1
ATOM 853 C CA . LEU A 1 112 ? 4.798 -5.704 -18.397 1.00 93.81 112 LEU A CA 1
ATOM 854 C C . LEU A 1 112 ? 6.167 -6.022 -17.776 1.00 93.81 112 LEU A C 1
ATOM 856 O O . LEU A 1 112 ? 6.346 -7.076 -17.166 1.00 93.81 112 LEU A O 1
ATOM 860 N N . GLY A 1 113 ? 7.127 -5.101 -17.895 1.00 94.56 113 GLY A N 1
ATOM 861 C CA . GLY A 1 113 ? 8.436 -5.214 -17.252 1.00 94.56 113 GLY A CA 1
ATOM 862 C C . GLY A 1 113 ? 8.335 -5.212 -15.726 1.00 94.56 113 GLY A C 1
ATOM 863 O O . GLY A 1 113 ? 8.982 -6.032 -15.073 1.00 94.56 113 GLY A O 1
ATOM 864 N N . VAL A 1 114 ? 7.480 -4.349 -15.169 1.00 93.75 114 VAL A N 1
ATOM 865 C CA . VAL A 1 114 ? 7.181 -4.305 -13.729 1.00 93.75 114 VAL A CA 1
ATOM 866 C C . VAL A 1 114 ? 6.555 -5.622 -13.264 1.00 93.75 114 VAL A C 1
ATOM 868 O O . VAL A 1 114 ? 7.063 -6.227 -12.325 1.00 93.75 114 VAL A O 1
ATOM 871 N N . LEU A 1 115 ? 5.529 -6.121 -13.962 1.00 94.00 115 LEU A N 1
ATOM 872 C CA . LEU A 1 115 ? 4.846 -7.375 -13.608 1.00 94.00 115 LEU A CA 1
ATOM 873 C C . LEU A 1 115 ? 5.756 -8.612 -13.708 1.00 94.00 115 LEU A C 1
ATOM 875 O O . LEU A 1 115 ? 5.590 -9.571 -12.953 1.00 94.00 115 LEU A O 1
ATOM 879 N N . ARG A 1 116 ? 6.745 -8.601 -14.612 1.00 95.44 116 ARG A N 1
ATOM 880 C CA . ARG A 1 116 ? 7.746 -9.674 -14.739 1.00 95.44 116 ARG A CA 1
ATOM 881 C C . ARG A 1 116 ? 8.835 -9.603 -13.662 1.00 95.44 116 ARG A C 1
ATOM 883 O O . ARG A 1 116 ? 9.540 -10.585 -13.431 1.00 95.44 116 ARG A O 1
ATOM 890 N N . ASN A 1 117 ? 9.015 -8.457 -13.009 1.00 95.75 117 ASN A N 1
ATOM 891 C CA . ASN A 1 117 ? 10.053 -8.281 -12.003 1.00 95.75 117 ASN A CA 1
ATOM 892 C C . ASN A 1 117 ? 9.666 -8.988 -10.693 1.00 95.75 117 ASN A C 1
ATOM 894 O O . ASN A 1 117 ? 8.701 -8.620 -10.035 1.00 95.75 117 ASN A O 1
ATOM 898 N N . ARG A 1 118 ? 10.463 -9.965 -10.244 1.00 96.44 118 ARG A N 1
ATOM 899 C CA . ARG A 1 118 ? 10.210 -10.682 -8.978 1.00 96.44 118 ARG A CA 1
ATOM 900 C C . ARG A 1 118 ? 10.091 -9.762 -7.754 1.00 96.44 118 ARG A C 1
ATOM 902 O O . ARG A 1 118 ? 9.362 -10.081 -6.823 1.00 96.44 118 ARG A O 1
ATOM 909 N N . TYR A 1 119 ? 10.790 -8.625 -7.743 1.00 96.75 119 TYR A N 1
ATOM 910 C CA . TYR A 1 119 ? 10.741 -7.675 -6.629 1.00 96.75 119 TYR A CA 1
ATOM 911 C C . TYR A 1 119 ? 9.408 -6.933 -6.547 1.00 96.75 119 TYR A C 1
ATOM 913 O O . TYR A 1 119 ? 9.010 -6.557 -5.450 1.00 96.75 119 TYR A O 1
ATOM 921 N N . PHE A 1 120 ? 8.681 -6.799 -7.662 1.00 96.31 120 PHE A N 1
ATOM 922 C CA . PHE A 1 120 ? 7.308 -6.299 -7.638 1.00 96.31 120 PHE A CA 1
ATOM 923 C C . PHE A 1 120 ? 6.413 -7.214 -6.798 1.00 96.31 120 PHE A C 1
ATOM 925 O O . PHE A 1 120 ? 5.684 -6.729 -5.943 1.00 96.31 120 PHE A O 1
ATOM 932 N N . TRP A 1 121 ? 6.526 -8.534 -6.958 1.00 96.31 121 TRP A N 1
ATOM 933 C CA . TRP A 1 121 ? 5.724 -9.493 -6.191 1.00 96.31 121 TRP A CA 1
ATOM 934 C C . TRP A 1 121 ? 6.105 -9.550 -4.707 1.00 96.31 121 TRP A C 1
ATOM 936 O O . TRP A 1 121 ? 5.236 -9.721 -3.856 1.00 96.31 121 TRP A O 1
ATOM 946 N N . PHE A 1 122 ? 7.380 -9.338 -4.370 1.00 97.88 122 PHE A N 1
ATOM 947 C CA . PHE A 1 122 ? 7.793 -9.165 -2.973 1.00 97.88 122 PHE A CA 1
ATOM 948 C C . PHE A 1 122 ? 7.256 -7.861 -2.368 1.00 97.88 122 PHE A C 1
ATOM 950 O O . PHE A 1 122 ? 6.796 -7.867 -1.230 1.00 97.88 122 PHE A O 1
ATOM 957 N N . ALA A 1 123 ? 7.250 -6.761 -3.125 1.00 97.25 123 ALA A N 1
ATOM 958 C CA . ALA A 1 123 ? 6.619 -5.518 -2.688 1.00 97.25 123 ALA A CA 1
ATOM 959 C C . ALA A 1 123 ? 5.096 -5.662 -2.555 1.00 97.25 123 ALA A C 1
ATOM 961 O O . ALA A 1 123 ? 4.523 -5.210 -1.570 1.00 97.25 123 ALA A O 1
ATOM 962 N N . PHE A 1 124 ? 4.446 -6.368 -3.480 1.00 96.56 124 PHE A N 1
ATOM 963 C CA . PHE A 1 124 ? 3.031 -6.715 -3.383 1.00 96.56 1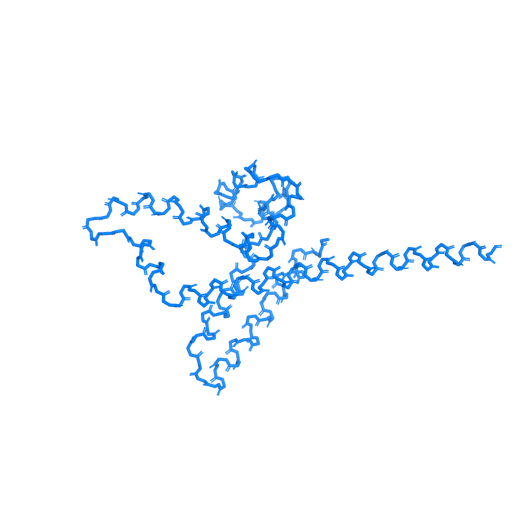24 PHE A CA 1
ATOM 964 C C . PHE A 1 124 ? 2.738 -7.509 -2.101 1.00 96.56 124 PHE A C 1
ATOM 966 O O . PHE A 1 124 ? 1.822 -7.161 -1.365 1.00 96.56 124 PHE A O 1
ATOM 973 N N . LEU A 1 125 ? 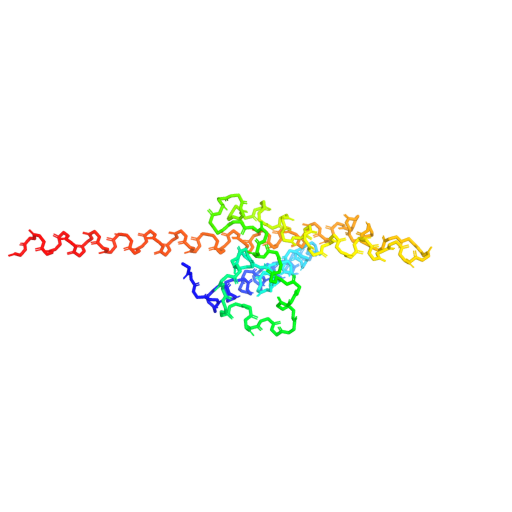3.559 -8.518 -1.781 1.00 96.81 125 LEU A N 1
ATOM 974 C CA . LEU A 1 125 ? 3.443 -9.266 -0.527 1.00 96.81 125 LEU A CA 1
ATOM 975 C C . LEU A 1 125 ? 3.568 -8.346 0.695 1.00 96.81 125 LEU A C 1
ATOM 977 O O . LEU A 1 125 ? 2.772 -8.451 1.623 1.00 96.81 125 LEU A O 1
ATOM 981 N N . GLY A 1 126 ? 4.540 -7.431 0.688 1.00 96.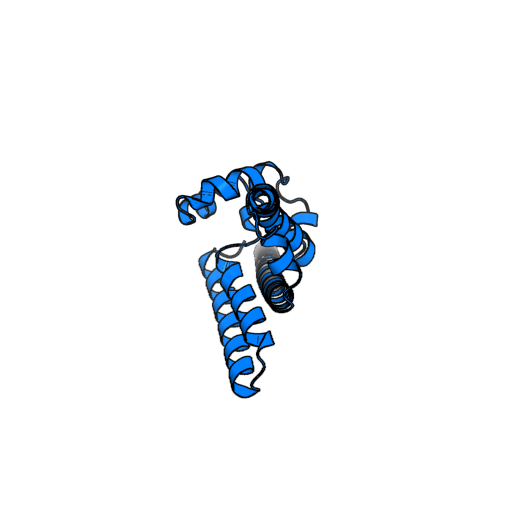88 126 GLY A N 1
ATOM 982 C CA . GLY A 1 126 ? 4.699 -6.430 1.743 1.00 96.88 126 GLY A CA 1
ATOM 983 C C . GLY A 1 126 ? 3.462 -5.553 1.926 1.00 96.88 126 GLY A C 1
ATOM 984 O O . GLY A 1 126 ? 3.014 -5.347 3.053 1.00 96.88 126 GLY A O 1
ATOM 985 N N . LEU A 1 127 ? 2.874 -5.103 0.818 1.00 95.56 127 LEU A N 1
ATOM 986 C CA . LEU A 1 127 ? 1.655 -4.302 0.819 1.00 95.56 127 LEU A CA 1
ATOM 987 C C . LEU A 1 127 ? 0.455 -5.093 1.365 1.00 95.56 127 LEU A C 1
ATOM 989 O O . LEU A 1 127 ? -0.275 -4.597 2.217 1.00 95.56 127 LEU A O 1
ATOM 993 N N . SER A 1 128 ? 0.299 -6.360 0.971 1.00 95.44 128 SER A N 1
ATOM 994 C CA . SER A 1 128 ? -0.741 -7.234 1.528 1.00 95.44 128 SER A CA 1
ATOM 995 C C . SER A 1 128 ? -0.547 -7.527 3.018 1.00 95.44 128 SER A C 1
ATOM 997 O O . SER A 1 128 ? -1.533 -7.691 3.740 1.00 95.44 128 SER A O 1
ATOM 999 N N . ILE A 1 129 ? 0.695 -7.572 3.515 1.00 94.94 129 ILE A N 1
ATOM 1000 C CA . ILE A 1 129 ? 0.960 -7.677 4.957 1.00 94.94 129 ILE A CA 1
ATOM 1001 C C . ILE A 1 129 ? 0.532 -6.392 5.673 1.00 94.94 129 ILE A C 1
ATOM 1003 O O . ILE A 1 129 ? -0.125 -6.486 6.708 1.00 94.94 129 ILE A O 1
ATOM 1007 N N . ALA A 1 130 ? 0.836 -5.212 5.124 1.00 93.44 130 ALA A N 1
ATOM 1008 C CA . ALA A 1 130 ? 0.368 -3.940 5.680 1.00 93.44 130 ALA A CA 1
ATOM 1009 C C . ALA A 1 130 ? -1.169 -3.880 5.758 1.00 93.44 130 ALA A C 1
ATOM 1011 O O . ALA A 1 130 ? -1.717 -3.616 6.828 1.00 93.44 130 ALA A O 1
ATOM 1012 N N . ASP A 1 131 ? -1.867 -4.260 4.683 1.00 91.00 131 ASP A N 1
ATOM 1013 C CA . ASP A 1 131 ? -3.334 -4.352 4.669 1.00 91.00 131 ASP A CA 1
ATOM 1014 C C . ASP A 1 131 ? -3.862 -5.369 5.702 1.00 91.00 131 ASP A C 1
ATOM 1016 O O . ASP A 1 131 ? -4.906 -5.164 6.325 1.00 91.00 131 ASP A O 1
ATOM 1020 N N . THR A 1 132 ? -3.127 -6.461 5.934 1.00 91.69 132 THR A N 1
ATOM 1021 C CA . THR A 1 132 ? -3.475 -7.460 6.958 1.00 91.69 132 THR A CA 1
ATOM 1022 C C . THR A 1 132 ? -3.314 -6.897 8.368 1.00 91.69 132 THR A C 1
ATOM 1024 O O . THR A 1 132 ? -4.170 -7.134 9.219 1.00 91.69 132 THR A O 1
ATOM 1027 N N . ILE A 1 133 ? -2.249 -6.128 8.621 1.00 90.25 133 ILE A N 1
ATOM 1028 C CA . ILE A 1 133 ? -2.036 -5.429 9.894 1.00 90.25 133 ILE A CA 1
ATOM 1029 C C . ILE A 1 133 ? -3.173 -4.433 10.129 1.00 90.25 133 ILE A C 1
ATOM 1031 O O . ILE A 1 133 ? -3.760 -4.442 11.211 1.00 90.25 133 ILE A O 1
ATOM 1035 N N . HIS A 1 134 ? -3.535 -3.639 9.116 1.00 85.62 134 HIS A N 1
ATOM 1036 C CA . HIS A 1 134 ? -4.675 -2.725 9.184 1.00 85.62 134 HIS A CA 1
ATOM 1037 C C . HIS A 1 134 ? -5.949 -3.467 9.598 1.00 85.62 134 HIS A C 1
ATOM 1039 O O . HIS A 1 134 ? -6.576 -3.124 10.600 1.00 85.62 134 HIS A O 1
ATOM 1045 N N . PHE A 1 135 ? -6.293 -4.527 8.864 1.00 86.25 135 PHE A N 1
ATOM 1046 C CA . PHE A 1 135 ? -7.481 -5.336 9.118 1.00 86.25 135 PHE A CA 1
ATOM 1047 C C . PHE A 1 135 ? -7.489 -5.936 10.535 1.00 86.25 135 PHE A C 1
ATOM 1049 O O . PHE A 1 135 ? -8.493 -5.853 11.247 1.00 86.25 135 PHE A O 1
ATOM 1056 N N . ALA A 1 136 ? -6.359 -6.487 10.986 1.00 88.06 136 ALA A N 1
ATOM 1057 C CA . ALA A 1 136 ? -6.224 -7.068 12.319 1.00 88.06 136 ALA A CA 1
ATOM 1058 C C . ALA A 1 136 ? -6.395 -6.023 13.436 1.00 88.06 136 ALA A C 1
ATOM 1060 O O . ALA A 1 136 ? -7.111 -6.274 14.411 1.00 88.06 136 ALA A O 1
ATOM 1061 N N . LEU A 1 137 ? -5.791 -4.838 13.288 1.00 87.25 137 LEU A N 1
ATOM 1062 C CA . LEU A 1 137 ? -5.964 -3.722 14.225 1.00 87.25 137 LEU A CA 1
ATOM 1063 C C . LEU A 1 137 ? -7.430 -3.284 14.302 1.00 87.25 137 LEU A C 1
ATOM 1065 O O . LEU A 1 137 ? -7.937 -2.974 15.385 1.00 87.25 137 LEU A O 1
ATOM 1069 N N . ASP A 1 138 ? -8.127 -3.313 13.170 1.00 83.69 138 ASP A N 1
ATOM 1070 C CA . ASP A 1 138 ? -9.525 -2.922 13.090 1.00 83.69 138 ASP A CA 1
ATOM 1071 C C . ASP A 1 138 ? -10.463 -3.904 13.802 1.00 83.69 138 ASP A C 1
ATOM 1073 O O . ASP A 1 138 ? -11.359 -3.511 14.570 1.00 83.69 138 ASP A O 1
ATOM 1077 N N . MET A 1 139 ? -10.206 -5.201 13.619 1.00 84.62 139 MET A N 1
ATOM 1078 C CA . MET A 1 139 ? -10.883 -6.267 14.353 1.00 84.62 139 MET A CA 1
ATOM 1079 C C . MET A 1 139 ? -10.620 -6.166 15.857 1.00 84.62 139 MET A C 1
ATOM 1081 O O . MET A 1 139 ? -11.569 -6.219 16.645 1.00 84.62 139 MET A O 1
ATOM 1085 N N . ALA A 1 140 ? -9.362 -5.968 16.262 1.00 86.69 140 ALA A N 1
ATOM 1086 C CA . ALA A 1 140 ? -8.972 -5.869 17.666 1.00 86.69 140 ALA A CA 1
ATOM 1087 C C . ALA A 1 140 ? -9.659 -4.686 18.366 1.00 86.69 140 ALA A C 1
ATOM 1089 O O . ALA A 1 140 ? -10.275 -4.854 19.421 1.00 86.69 140 ALA A O 1
ATOM 1090 N N . GLN A 1 141 ? -9.643 -3.497 17.752 1.00 85.75 141 GLN A N 1
ATOM 1091 C CA . GLN A 1 141 ? -10.292 -2.310 18.311 1.00 85.75 141 GLN A CA 1
ATOM 1092 C C . GLN A 1 141 ? -11.815 -2.488 18.413 1.00 85.75 141 GLN A C 1
ATOM 1094 O O . GLN A 1 141 ? -12.438 -2.063 19.391 1.00 85.75 141 GLN A O 1
ATOM 1099 N N . THR A 1 142 ? -12.431 -3.120 17.412 1.00 85.12 142 THR A N 1
ATOM 1100 C CA . THR A 1 142 ? -13.873 -3.391 17.407 1.00 85.12 142 THR A CA 1
ATOM 1101 C C . THR A 1 142 ? -14.256 -4.401 18.488 1.00 85.12 142 THR A C 1
ATOM 1103 O O . THR A 1 142 ? -15.228 -4.173 19.214 1.00 85.12 142 THR A O 1
ATOM 1106 N N . GLY A 1 143 ? -13.482 -5.480 18.637 1.00 87.00 143 GLY A N 1
ATOM 1107 C CA . GLY A 1 143 ? -13.663 -6.488 19.682 1.00 87.00 143 GLY A CA 1
ATOM 1108 C C . GLY A 1 143 ? -13.521 -5.895 21.083 1.00 87.00 143 GLY A C 1
ATOM 1109 O O . GLY A 1 143 ? -14.427 -6.033 21.904 1.00 87.00 143 GLY A O 1
ATOM 1110 N N . PHE A 1 144 ? -12.457 -5.125 21.319 1.00 87.38 144 PHE A N 1
ATOM 1111 C CA . PHE A 1 144 ? -12.214 -4.452 22.595 1.00 87.38 144 PHE A CA 1
ATOM 1112 C C . PHE A 1 144 ? -13.356 -3.498 22.986 1.00 87.38 144 PHE A C 1
ATOM 1114 O O . PHE A 1 144 ? -13.869 -3.549 24.103 1.00 87.38 144 PHE A O 1
ATOM 1121 N N . LYS A 1 145 ? -13.849 -2.685 22.040 1.00 87.81 145 LYS A N 1
ATOM 1122 C CA . LYS A 1 145 ? -15.006 -1.796 22.266 1.00 87.81 145 LYS A CA 1
ATOM 1123 C C . LYS A 1 145 ? -16.306 -2.549 22.559 1.00 87.81 145 LYS A C 1
ATOM 1125 O O . LYS A 1 145 ? -17.201 -1.995 23.197 1.00 87.81 145 LYS A O 1
ATOM 1130 N N . ARG A 1 146 ? -16.487 -3.761 22.027 1.00 89.31 146 ARG A N 1
ATOM 1131 C CA . ARG A 1 146 ? -17.661 -4.600 22.331 1.00 89.31 146 ARG A CA 1
ATOM 1132 C C . ARG A 1 146 ? -17.556 -5.173 23.741 1.00 89.31 146 ARG A C 1
ATOM 1134 O O . ARG A 1 146 ? -18.514 -5.043 24.494 1.00 89.31 146 ARG A O 1
ATOM 1141 N N . PHE A 1 147 ? -16.387 -5.696 24.098 1.00 90.94 147 PHE A N 1
ATOM 1142 C CA . PHE A 1 147 ? -16.103 -6.221 25.431 1.00 90.94 147 PHE A CA 1
ATOM 1143 C C . PHE A 1 147 ? -16.324 -5.168 26.527 1.00 90.94 147 PHE A C 1
ATOM 1145 O O . PHE A 1 147 ? -17.113 -5.395 27.439 1.00 90.94 147 PHE A O 1
ATOM 1152 N N . LEU A 1 148 ? -15.731 -3.974 26.391 1.00 91.56 148 LEU A N 1
ATOM 1153 C CA . LEU A 1 148 ? -15.919 -2.888 27.363 1.00 91.56 148 LEU A CA 1
ATOM 1154 C C . LEU A 1 148 ? -17.391 -2.495 27.539 1.00 91.56 148 LEU A C 1
ATOM 1156 O O . LEU A 1 148 ? -17.841 -2.268 28.657 1.00 91.56 148 LEU A O 1
ATOM 1160 N N . ARG A 1 149 ? -18.162 -2.440 26.445 1.00 91.75 149 ARG A N 1
ATOM 1161 C CA . ARG A 1 149 ? -19.597 -2.125 26.512 1.00 91.75 149 ARG A CA 1
ATOM 1162 C C . ARG A 1 149 ? -20.398 -3.190 27.254 1.00 91.75 149 ARG A C 1
ATOM 1164 O O . ARG A 1 149 ? -21.322 -2.835 27.977 1.00 91.75 149 ARG A O 1
ATOM 1171 N N . GLN A 1 150 ? -20.063 -4.466 27.074 1.00 92.44 150 GLN A N 1
ATOM 1172 C CA . GLN A 1 150 ? -20.692 -5.558 27.821 1.00 92.44 150 GLN A CA 1
ATOM 1173 C C . GLN A 1 150 ? -20.339 -5.486 29.309 1.00 92.44 150 GLN A C 1
ATOM 1175 O O . GLN A 1 150 ? -21.220 -5.644 30.146 1.00 92.44 150 GLN A O 1
ATOM 1180 N N . LEU A 1 151 ? -19.080 -5.175 29.630 1.00 91.69 151 LEU A N 1
ATOM 1181 C CA . LEU A 1 151 ? -18.605 -5.061 31.007 1.00 91.69 151 LEU A CA 1
ATOM 1182 C C . LEU A 1 151 ? -19.293 -3.906 31.749 1.00 91.69 151 LEU A C 1
ATOM 1184 O O . LEU A 1 151 ? -19.814 -4.116 32.837 1.00 91.69 151 LEU A O 1
ATOM 1188 N N . ILE A 1 152 ? -19.386 -2.722 31.131 1.00 91.56 152 ILE A N 1
ATOM 1189 C CA . ILE A 1 152 ? -20.084 -1.561 31.712 1.00 91.56 152 ILE A CA 1
ATOM 1190 C C . ILE A 1 152 ? -21.571 -1.863 31.939 1.00 91.56 152 ILE A C 1
ATOM 1192 O O . ILE A 1 152 ? -22.087 -1.576 33.013 1.00 91.56 152 ILE A O 1
ATOM 1196 N N . ARG A 1 153 ? -22.264 -2.473 30.964 1.00 89.62 153 ARG A N 1
ATOM 1197 C CA . ARG A 1 153 ? -23.678 -2.859 31.133 1.00 89.62 153 ARG A CA 1
ATOM 1198 C C . ARG A 1 153 ? -23.873 -3.844 32.283 1.00 89.62 153 ARG A C 1
ATOM 1200 O O . ARG A 1 153 ? -24.766 -3.646 33.091 1.00 89.62 153 ARG A O 1
ATOM 1207 N N . GLY A 1 154 ? -22.998 -4.844 32.395 1.00 87.75 154 GLY A N 1
ATOM 1208 C CA . GLY A 1 154 ? -23.055 -5.821 33.482 1.00 87.75 154 GLY A CA 1
ATOM 1209 C C . GLY A 1 154 ? -22.744 -5.249 34.871 1.00 87.75 154 GLY A C 1
ATOM 1210 O O . GLY A 1 154 ? -23.101 -5.884 35.858 1.00 87.75 154 GLY A O 1
ATOM 1211 N N . VAL A 1 155 ? -22.086 -4.085 34.960 1.00 84.88 155 VAL A N 1
ATOM 1212 C CA . VAL A 1 155 ? -21.918 -3.336 36.219 1.00 84.88 155 VAL A CA 1
ATOM 1213 C C . VAL A 1 155 ? -23.179 -2.532 36.533 1.00 84.88 155 VAL A C 1
ATOM 1215 O O . VAL A 1 155 ? -23.691 -2.649 37.636 1.00 84.88 155 VAL A O 1
ATOM 1218 N N . VAL A 1 156 ? -23.721 -1.792 35.557 1.00 85.31 156 VAL A N 1
ATOM 1219 C CA . VAL A 1 156 ? -24.940 -0.975 35.733 1.00 85.31 156 VAL A CA 1
ATOM 1220 C C . VAL A 1 156 ? -26.165 -1.826 36.086 1.00 85.31 156 VAL A C 1
ATOM 1222 O O . VAL A 1 156 ? -26.995 -1.395 36.867 1.00 85.31 156 VAL A O 1
ATOM 1225 N N . GLU A 1 157 ? -26.288 -3.040 35.545 1.00 79.69 157 GLU A N 1
ATOM 1226 C CA . GLU A 1 157 ? -27.394 -3.960 35.869 1.00 79.69 157 GLU A CA 1
ATOM 1227 C C . GLU A 1 157 ? -27.295 -4.579 37.281 1.00 79.69 157 GLU A C 1
ATOM 1229 O O . GLU A 1 157 ? -28.218 -5.273 37.705 1.00 79.69 157 GLU A O 1
ATOM 1234 N N . ARG A 1 158 ? -26.175 -4.382 37.994 1.00 71.75 158 ARG A N 1
ATOM 1235 C CA . ARG A 1 158 ? -25.950 -4.892 39.360 1.00 71.75 158 ARG A CA 1
ATOM 1236 C C . ARG A 1 158 ? -26.082 -3.823 40.452 1.00 71.75 158 ARG A C 1
ATOM 1238 O O . ARG A 1 158 ? -26.006 -4.194 41.623 1.00 71.75 158 ARG A O 1
ATOM 1245 N N . GLU A 1 159 ? -26.236 -2.554 40.079 1.00 61.22 159 GLU A N 1
ATOM 1246 C CA . GLU A 1 159 ? -26.540 -1.423 40.976 1.00 61.22 159 GLU A CA 1
ATOM 1247 C C . GLU A 1 159 ? -28.049 -1.147 41.006 1.00 61.22 159 GLU A C 1
ATOM 1249 O O . GLU A 1 159 ? -28.551 -0.817 42.104 1.00 61.22 159 GLU A O 1
#

Sequence (159 aa):
MPSQKVHDASCLLAAGITASVGVIFWKLPLFAVSGGMAMGTLIHPDWDYAEARGVLAELGPIKYLVKPYGLLIPHRHWLSHLPVVGTIGRVLYIMFPLFILGFAFPSGNPTLGVLRNRYFWFAFLGLSIADTIHFALDMAQTGFKRFLRQLIRGVVERE

Solvent-accessible surface area (backbone atoms only — not comparable to full-atom values): 8257 Å² total; per-residue (Å²): 117,69,54,68,69,57,47,38,51,50,18,44,50,55,14,49,55,36,33,52,53,17,61,78,69,70,36,72,62,32,46,28,21,15,50,14,8,43,46,25,63,75,62,47,69,67,52,42,36,55,82,40,60,68,64,46,59,74,46,54,79,55,26,71,70,44,42,59,54,7,68,74,37,66,81,84,42,68,64,52,67,36,30,61,56,22,44,50,52,54,51,48,62,61,46,49,63,48,44,61,57,15,70,76,39,92,91,50,45,59,49,59,56,48,73,67,35,71,56,48,56,31,18,49,51,15,28,26,48,25,37,40,51,50,48,50,52,31,52,49,55,52,50,52,57,50,51,54,53,52,52,53,50,62,50,63,77,72,110

Mean predicted aligned error: 6.26 Å